Protein AF-A0A8T4ZJY8-F1 (afdb_monomer)

pLDDT: mean 85.68, std 11.32, range [36.91, 95.31]

Mean predicted aligned error: 10.45 Å

Solvent-accessible surface area (backbone atoms only — not comparable to full-atom values): 5401 Å² total; per-residue (Å²): 133,82,76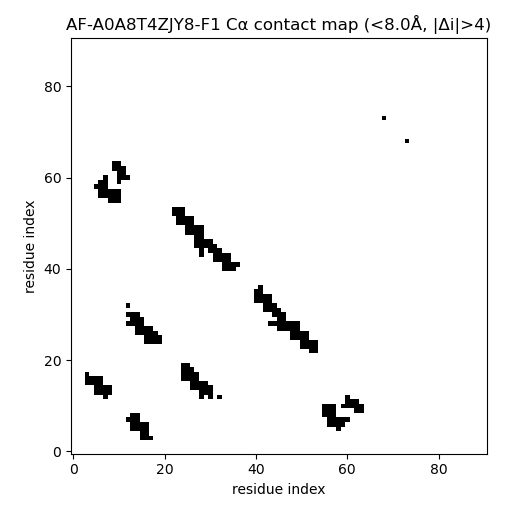,76,51,64,30,11,45,68,14,74,42,54,28,36,52,77,44,86,52,96,66,51,26,37,30,30,25,70,48,65,48,81,44,75,57,95,87,40,81,42,81,43,49,56,70,42,73,45,81,40,56,61,92,44,51,28,86,54,80,44,73,72,76,76,81,74,74,55,71,65,58,61,50,49,53,56,52,50,53,55,54,48,54,57,50,59,76,73,106

Foldseek 3Di:
DPDQQWWDFQLAFIWTFDDDDPFWTKIFGQAWDWDADPNDIDTDHGRDIDTGGCVRTHNHRDHDPDDPDDVVVVVVVVVVVVVVVVVVVVD

Radius of gyration: 21.58 Å; Cα contacts (8 Å, |Δi|>4): 130; chains: 1; bounding box: 51×25×56 Å

Secondary structure (DSSP, 8-state):
-----EEEETTTEEEEEEE--SS-EEEEESS-EEEEETTEEEEEPTT-EEEE-GGGEESS--PPPP-PPPHHHHHHHHHHHHHHHHHHTT-

Nearest PDB structures (foldseek):
  3sn5-assembly1_A  TM=6.742E-01  e=2.313E+00  Homo sapiens
  3sn5-assembly2_B  TM=6.470E-01  e=2.591E+00  Homo sapiens
  6xyj-assembly1_AAA  TM=4.385E-01  e=6.644E-01  Pseudomonas paraeruginosa PA7

Sequence (91 aa):
MSDEELRYYKGKHKVKILTRSRGNWIVEALEPFEDKVYGKKVKVKRGERRIIAPNLLFKRQGLPPMVKEHVYELKMEKKLKRLIEQKEAKT

Structure (mmCIF, N/CA/C/O backbone):
data_AF-A0A8T4ZJY8-F1
#
_entry.id   AF-A0A8T4ZJY8-F1
#
loop_
_atom_site.group_PDB
_atom_site.id
_atom_site.type_symbol
_atom_site.label_atom_id
_atom_site.label_alt_id
_atom_site.label_comp_id
_atom_site.label_asym_id
_atom_site.label_entity_id
_atom_site.label_seq_id
_atom_site.pdbx_PDB_ins_code
_atom_site.Cartn_x
_atom_site.Cartn_y
_atom_site.Cartn_z
_atom_site.occupancy
_atom_site.B_iso_or_equiv
_atom_site.auth_seq_id
_atom_site.auth_comp_id
_atom_site.auth_asym_id
_atom_site.auth_atom_id
_atom_site.pdbx_PDB_model_num
ATOM 1 N N . MET A 1 1 ? 18.575 12.730 -17.919 1.00 36.91 1 MET A N 1
ATOM 2 C CA . MET A 1 1 ? 18.911 11.751 -16.868 1.00 36.91 1 MET A CA 1
ATOM 3 C C . MET A 1 1 ? 17.729 11.695 -15.925 1.00 36.91 1 MET A C 1
ATOM 5 O O . MET A 1 1 ? 17.388 12.714 -15.347 1.00 36.91 1 MET A O 1
ATOM 9 N N . SER A 1 2 ? 17.000 10.585 -15.900 1.00 49.16 2 SER A N 1
ATOM 10 C CA . SER A 1 2 ? 15.856 10.420 -15.005 1.00 49.16 2 SER A CA 1
ATOM 11 C C . SER A 1 2 ? 16.385 10.133 -13.607 1.00 49.16 2 SER A C 1
ATOM 13 O O . SER A 1 2 ? 16.906 9.042 -13.385 1.00 49.16 2 SER A O 1
ATOM 15 N N . ASP A 1 3 ? 16.276 11.106 -12.701 1.00 56.00 3 ASP A N 1
ATOM 16 C CA . ASP A 1 3 ? 16.551 10.908 -11.280 1.00 56.00 3 ASP A CA 1
ATOM 17 C C . ASP A 1 3 ? 15.833 9.646 -10.801 1.00 56.00 3 ASP A C 1
ATOM 19 O O . ASP A 1 3 ? 14.602 9.534 -10.868 1.00 56.00 3 ASP A O 1
ATOM 23 N N . GLU A 1 4 ? 16.620 8.666 -10.372 1.00 67.19 4 GLU A N 1
ATOM 24 C CA . GLU A 1 4 ? 16.143 7.379 -9.890 1.00 67.19 4 GLU A CA 1
ATOM 25 C C . GLU A 1 4 ? 15.465 7.577 -8.532 1.00 67.19 4 GLU A C 1
ATOM 27 O O . GLU A 1 4 ? 16.048 7.355 -7.473 1.00 67.19 4 GLU A O 1
ATOM 32 N N . GLU A 1 5 ? 14.223 8.062 -8.546 1.00 85.75 5 GLU A N 1
ATOM 33 C CA . GLU A 1 5 ? 13.516 8.382 -7.312 1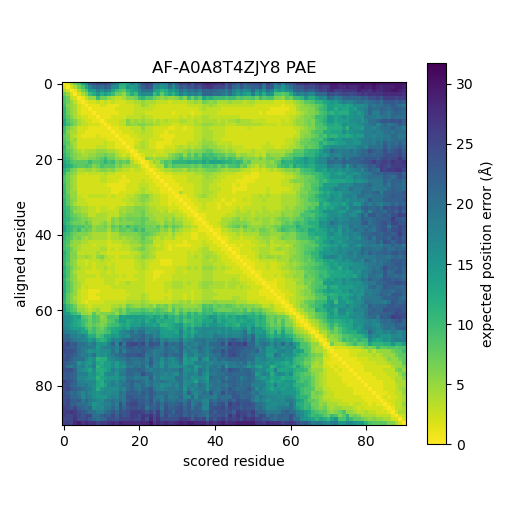.00 85.75 5 GLU A CA 1
ATOM 34 C C . GLU A 1 5 ? 13.053 7.089 -6.623 1.00 85.75 5 GLU A C 1
ATOM 36 O O . GLU A 1 5 ? 12.119 6.408 -7.064 1.00 85.75 5 GLU A O 1
ATOM 41 N N . LEU A 1 6 ? 13.730 6.757 -5.522 1.00 91.69 6 LEU A N 1
ATOM 42 C CA . LEU A 1 6 ? 13.384 5.648 -4.640 1.00 91.69 6 LEU A CA 1
ATOM 43 C C . LEU A 1 6 ? 12.152 6.006 -3.798 1.00 91.69 6 LEU A C 1
ATOM 45 O O . LEU A 1 6 ? 12.073 7.074 -3.188 1.00 91.69 6 LEU A O 1
ATOM 49 N N . ARG A 1 7 ? 11.181 5.091 -3.749 1.00 92.88 7 ARG A N 1
ATOM 50 C CA . ARG A 1 7 ? 9.952 5.210 -2.953 1.00 92.88 7 ARG A CA 1
ATOM 51 C C . ARG A 1 7 ? 9.658 3.913 -2.204 1.00 92.88 7 ARG A C 1
ATOM 53 O O . ARG A 1 7 ? 10.251 2.868 -2.459 1.00 92.88 7 ARG A O 1
ATOM 60 N N . TYR A 1 8 ? 8.696 3.991 -1.292 1.00 92.75 8 TYR A N 1
ATOM 61 C CA . TYR A 1 8 ? 8.212 2.871 -0.499 1.00 92.75 8 TYR A CA 1
ATOM 62 C C . TYR A 1 8 ? 6.775 2.529 -0.889 1.00 92.75 8 TYR A C 1
ATOM 64 O O . TYR A 1 8 ? 5.847 3.292 -0.616 1.00 92.75 8 TYR A O 1
ATOM 72 N N . TYR A 1 9 ? 6.580 1.371 -1.510 1.00 92.06 9 TYR A N 1
ATOM 73 C CA . TYR A 1 9 ? 5.265 0.816 -1.798 1.00 92.06 9 TYR A CA 1
ATOM 74 C C . TYR A 1 9 ? 4.576 0.359 -0.509 1.00 92.06 9 TYR A C 1
ATOM 76 O O . TYR A 1 9 ? 5.166 -0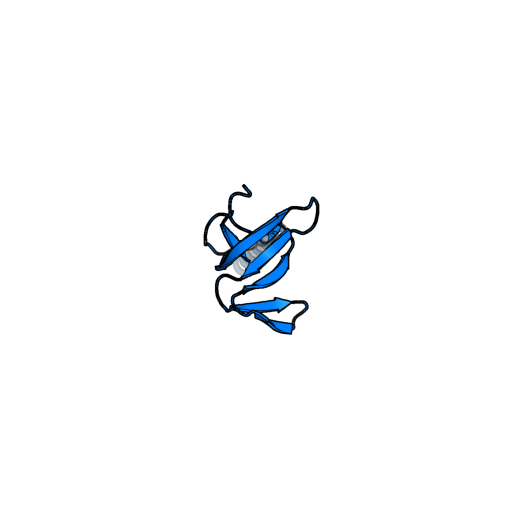.358 0.308 1.00 92.06 9 TYR A O 1
ATOM 84 N N . LYS A 1 10 ? 3.337 0.829 -0.304 1.00 89.81 10 LYS A N 1
ATOM 85 C CA . LYS A 1 10 ? 2.546 0.652 0.930 1.00 89.81 10 LYS A CA 1
ATOM 86 C C . LYS A 1 10 ? 3.310 1.059 2.199 1.00 89.81 10 LYS A C 1
ATOM 88 O O . LYS A 1 10 ? 3.050 0.540 3.280 1.00 89.81 10 LYS A O 1
ATOM 93 N N . GLY A 1 11 ? 4.296 1.948 2.051 1.00 88.50 11 GLY A N 1
ATOM 94 C CA . GLY A 1 11 ? 5.148 2.411 3.143 1.00 88.50 11 GLY A CA 1
ATOM 95 C C . GLY A 1 11 ? 6.162 1.383 3.659 1.00 88.50 11 GLY A C 1
ATOM 96 O O . GLY A 1 11 ? 6.933 1.697 4.564 1.00 88.50 11 GLY A O 1
ATOM 97 N N . LYS A 1 12 ? 6.204 0.172 3.085 1.00 90.81 12 LYS A N 1
ATOM 98 C CA . LYS A 1 12 ? 7.033 -0.939 3.573 1.00 90.81 12 LYS A CA 1
ATOM 99 C C . LYS A 1 12 ? 8.121 -1.359 2.591 1.00 90.81 12 LYS A C 1
ATOM 101 O O . LYS A 1 12 ? 9.252 -1.551 3.024 1.00 90.81 12 LYS A O 1
ATOM 106 N N . HIS A 1 13 ? 7.783 -1.488 1.308 1.00 92.69 13 HIS A N 1
ATOM 107 C CA . HIS A 1 13 ? 8.625 -2.171 0.321 1.00 92.69 13 HIS A CA 1
ATOM 108 C C . HIS A 1 13 ? 9.361 -1.193 -0.589 1.00 92.69 13 HIS A C 1
ATOM 110 O O . HIS A 1 13 ? 8.735 -0.309 -1.172 1.00 92.69 13 HIS A O 1
ATOM 116 N N . LYS A 1 14 ? 10.674 -1.351 -0.746 1.00 93.69 14 LYS A N 1
ATOM 117 C CA . LYS A 1 14 ? 11.491 -0.473 -1.591 1.00 93.69 14 LYS A CA 1
ATOM 118 C C . LYS A 1 14 ? 11.206 -0.706 -3.071 1.00 93.69 14 LYS A C 1
ATOM 120 O O . LYS A 1 14 ? 11.334 -1.820 -3.583 1.00 93.69 14 LYS A O 1
ATOM 125 N N . VAL A 1 15 ? 10.872 0.373 -3.771 1.00 94.06 15 VAL A N 1
ATOM 126 C CA . VAL A 1 15 ? 10.637 0.371 -5.214 1.00 94.06 15 VAL A CA 1
ATOM 127 C C . VAL A 1 15 ? 11.313 1.565 -5.880 1.00 94.06 15 VAL A C 1
ATOM 129 O O . VAL A 1 15 ? 11.447 2.638 -5.289 1.00 94.06 15 VAL A O 1
ATOM 132 N N . LYS A 1 16 ? 11.724 1.384 -7.131 1.00 94.38 16 LYS A N 1
ATOM 133 C CA . LYS A 1 16 ? 12.307 2.425 -7.980 1.00 94.38 16 LYS A CA 1
ATOM 134 C C . LYS A 1 16 ? 11.276 2.881 -9.004 1.00 94.38 16 LYS A C 1
ATOM 136 O O . LYS A 1 16 ? 10.663 2.042 -9.658 1.00 94.38 16 LYS A O 1
ATOM 141 N N . ILE A 1 17 ? 11.069 4.188 -9.157 1.00 92.88 17 ILE A N 1
ATOM 142 C CA . ILE A 1 17 ? 10.165 4.710 -10.191 1.00 92.88 17 ILE A CA 1
ATOM 143 C C . ILE A 1 17 ? 10.881 4.688 -11.542 1.00 92.88 17 ILE A C 1
ATOM 145 O O . ILE A 1 17 ? 11.925 5.313 -11.696 1.00 92.88 17 ILE A O 1
ATOM 149 N N . LEU A 1 18 ? 10.289 4.011 -12.526 1.00 91.50 18 LEU A N 1
ATOM 150 C CA . LEU A 1 18 ? 10.768 4.005 -13.910 1.00 91.50 18 LEU A CA 1
ATOM 151 C C . LEU A 1 18 ? 10.030 5.037 -14.766 1.00 91.50 18 LEU A C 1
ATOM 153 O O . LEU A 1 18 ? 10.640 5.740 -15.565 1.00 91.50 18 LEU A O 1
ATOM 157 N N . THR A 1 19 ? 8.708 5.146 -14.610 1.00 89.31 19 THR A N 1
ATOM 158 C CA . THR A 1 19 ? 7.887 6.036 -15.442 1.00 89.31 19 THR A CA 1
ATOM 159 C C . THR A 1 19 ? 6.778 6.674 -14.625 1.00 89.31 19 THR A C 1
ATOM 161 O O . THR A 1 19 ? 6.074 5.993 -13.875 1.00 89.31 19 THR A O 1
ATOM 164 N N . ARG A 1 20 ? 6.592 7.985 -14.806 1.00 88.00 20 ARG A N 1
ATOM 165 C CA . ARG A 1 20 ? 5.499 8.754 -14.206 1.00 88.00 20 ARG A CA 1
ATOM 166 C C . ARG A 1 20 ? 4.467 9.073 -15.273 1.00 88.00 20 ARG A C 1
ATOM 168 O O . ARG A 1 20 ? 4.797 9.666 -16.292 1.00 88.00 20 ARG A O 1
ATOM 175 N N . SER A 1 21 ? 3.219 8.715 -15.011 1.00 82.88 21 SER A N 1
ATOM 176 C CA . SER A 1 21 ? 2.069 9.213 -15.764 1.00 82.88 21 SER A CA 1
ATOM 177 C C . SER A 1 21 ? 1.125 9.959 -14.818 1.00 82.88 21 SER A C 1
ATOM 179 O O . SER A 1 21 ? 1.284 9.889 -13.595 1.00 82.88 21 SER A O 1
ATOM 181 N N . ARG A 1 22 ? 0.132 10.670 -15.367 1.00 80.19 22 ARG A N 1
ATOM 182 C CA . AR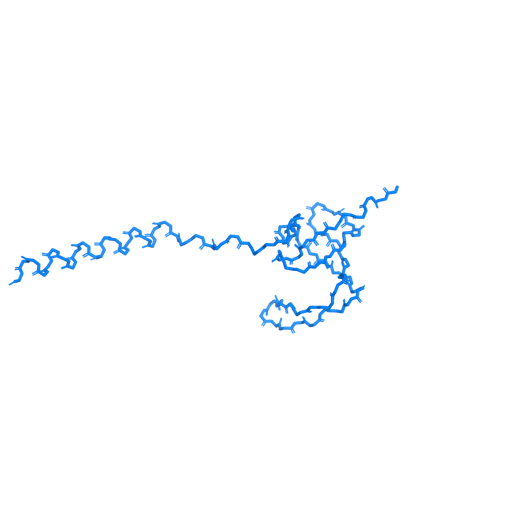G A 1 22 ? -0.907 11.341 -14.563 1.00 80.19 22 ARG A CA 1
ATOM 183 C C . ARG A 1 22 ? -1.770 10.361 -13.757 1.00 80.19 22 ARG A C 1
ATOM 185 O O . ARG A 1 22 ? -2.333 10.764 -12.749 1.00 80.19 22 ARG A O 1
ATOM 192 N N . GLY A 1 23 ? -1.870 9.107 -14.201 1.00 87.19 23 GLY A N 1
ATOM 193 C CA . GLY A 1 23 ? -2.647 8.064 -13.535 1.00 87.19 23 GLY A CA 1
ATOM 194 C C . GLY A 1 23 ? -1.749 7.132 -12.734 1.00 87.19 23 GLY A C 1
ATOM 195 O O . GLY A 1 23 ? -1.505 7.355 -11.555 1.00 87.19 23 GLY A O 1
ATOM 196 N N . ASN A 1 24 ? -1.244 6.090 -13.392 1.00 89.81 24 ASN A N 1
ATOM 197 C CA . ASN A 1 24 ? -0.438 5.054 -12.754 1.00 89.81 24 ASN A CA 1
ATOM 198 C C . ASN A 1 24 ? 1.053 5.208 -13.054 1.00 89.81 24 ASN A C 1
ATOM 200 O O . ASN A 1 24 ? 1.446 5.683 -14.121 1.00 89.81 24 ASN A O 1
ATOM 204 N N . TRP A 1 25 ? 1.899 4.791 -12.122 1.00 92.56 25 TRP A N 1
ATOM 205 C CA . TRP A 1 25 ? 3.351 4.815 -12.272 1.00 92.56 25 TRP A CA 1
ATOM 206 C C . TRP A 1 25 ? 3.881 3.405 -12.481 1.00 92.56 25 TRP A C 1
ATOM 208 O O . TRP A 1 25 ? 3.370 2.450 -11.897 1.00 92.56 25 TRP A O 1
ATOM 218 N N . ILE A 1 26 ? 4.915 3.284 -13.311 1.00 92.12 26 ILE A N 1
ATOM 219 C CA . ILE A 1 26 ? 5.645 2.029 -13.477 1.00 92.12 26 ILE A CA 1
ATOM 220 C C . ILE A 1 26 ? 6.793 2.045 -12.482 1.00 92.12 26 ILE A C 1
ATOM 222 O O . ILE A 1 26 ? 7.635 2.948 -12.515 1.00 92.12 26 ILE A O 1
ATOM 226 N N . VAL A 1 27 ? 6.818 1.051 -11.603 1.00 93.69 27 VAL A N 1
ATOM 227 C CA . VAL A 1 27 ? 7.868 0.880 -10.602 1.00 93.69 27 VAL A CA 1
ATOM 228 C C . VAL A 1 27 ? 8.534 -0.479 -10.732 1.00 93.69 27 VAL A C 1
ATOM 230 O O . VAL A 1 27 ? 7.918 -1.437 -11.192 1.00 93.69 27 VAL A O 1
ATOM 233 N N . GLU A 1 28 ? 9.780 -0.562 -10.293 1.00 94.94 28 GLU A N 1
ATOM 234 C CA . GLU A 1 28 ? 10.564 -1.788 -10.202 1.00 94.94 28 GLU A CA 1
ATOM 235 C C . GLU A 1 28 ? 10.801 -2.148 -8.734 1.00 94.94 28 GLU A C 1
ATOM 237 O O . GLU A 1 28 ? 11.199 -1.297 -7.934 1.00 94.94 28 GLU A O 1
ATOM 242 N N . ALA A 1 29 ? 10.546 -3.403 -8.367 1.00 95.06 29 ALA A N 1
ATOM 243 C CA . ALA A 1 29 ? 10.780 -3.896 -7.015 1.00 95.06 29 ALA A CA 1
ATOM 244 C C . ALA A 1 29 ? 12.282 -4.052 -6.730 1.00 95.06 29 ALA A C 1
ATOM 246 O O . ALA A 1 29 ? 12.980 -4.788 -7.424 1.00 95.06 29 ALA A O 1
ATOM 247 N N . LEU A 1 30 ? 12.788 -3.407 -5.677 1.00 94.81 30 LEU A N 1
ATOM 248 C CA . LEU A 1 30 ? 14.203 -3.517 -5.292 1.00 94.81 30 LEU A CA 1
ATOM 249 C C . LEU A 1 30 ? 14.478 -4.697 -4.351 1.00 94.81 30 LEU A C 1
ATOM 251 O O . LEU A 1 30 ? 15.627 -5.102 -4.186 1.00 94.81 30 LEU A O 1
ATOM 255 N N . GLU A 1 31 ? 13.429 -5.276 -3.776 1.00 92.62 31 GLU A N 1
ATOM 256 C CA . GLU A 1 31 ? 13.469 -6.432 -2.886 1.00 92.62 31 GLU A CA 1
ATOM 257 C C . GLU A 1 31 ? 12.277 -7.359 -3.170 1.00 92.62 31 GLU A C 1
ATOM 259 O O . GLU A 1 31 ? 11.254 -6.891 -3.681 1.00 92.62 31 GLU A O 1
ATOM 264 N N . PRO A 1 32 ? 12.380 -8.666 -2.881 1.00 94.88 32 PRO A N 1
ATOM 265 C CA . PRO A 1 32 ? 11.234 -9.557 -2.968 1.00 94.88 32 PRO A CA 1
ATOM 266 C C . PRO A 1 32 ? 10.244 -9.283 -1.827 1.00 94.88 32 PRO A C 1
ATOM 268 O O . PRO A 1 32 ? 10.645 -9.083 -0.681 1.00 94.88 32 PRO A O 1
ATOM 271 N N . PHE A 1 33 ? 8.944 -9.309 -2.120 1.00 93.31 33 PHE A N 1
ATOM 272 C CA . PHE A 1 33 ? 7.904 -9.143 -1.102 1.00 93.31 33 PHE A CA 1
ATOM 273 C C . PHE A 1 33 ? 6.591 -9.838 -1.465 1.00 93.31 33 PHE A C 1
ATOM 275 O O . PHE A 1 33 ? 6.350 -10.200 -2.615 1.00 93.31 33 PHE A O 1
ATOM 282 N N . GLU A 1 34 ? 5.723 -10.018 -0.470 1.00 93.38 34 GLU A N 1
ATOM 283 C CA . GLU A 1 34 ? 4.350 -10.473 -0.682 1.00 93.38 34 GLU A CA 1
ATOM 284 C C . GLU A 1 34 ? 3.399 -9.281 -0.742 1.00 93.38 34 GLU A C 1
ATOM 286 O O . GLU A 1 34 ? 3.407 -8.414 0.132 1.00 93.38 34 GLU A O 1
ATOM 291 N N . ASP A 1 35 ? 2.551 -9.264 -1.763 1.00 90.19 35 ASP A N 1
ATOM 292 C CA . ASP A 1 35 ? 1.489 -8.285 -1.924 1.00 90.19 35 ASP A CA 1
ATOM 293 C C . ASP A 1 35 ? 0.113 -8.954 -1.863 1.00 90.19 35 ASP A C 1
ATOM 295 O O . ASP A 1 35 ? -0.033 -10.147 -2.131 1.00 90.19 35 ASP A O 1
ATOM 299 N N . LYS A 1 36 ? -0.917 -8.175 -1.539 1.00 89.25 36 LYS A N 1
ATOM 300 C CA . LYS A 1 36 ? -2.317 -8.596 -1.609 1.00 89.25 36 LYS A CA 1
ATOM 301 C C . LYS A 1 36 ? -3.035 -7.736 -2.639 1.00 89.25 36 LYS A C 1
ATOM 303 O O . LYS A 1 36 ? -3.240 -6.543 -2.412 1.00 89.25 36 LYS A O 1
ATOM 308 N N . VAL A 1 37 ? -3.421 -8.355 -3.751 1.00 82.94 37 VAL A N 1
ATOM 309 C CA . VAL A 1 37 ? -4.122 -7.713 -4.872 1.00 82.94 37 VAL A CA 1
ATOM 310 C C . VAL A 1 37 ? -5.446 -8.446 -5.070 1.00 82.94 37 VAL A C 1
ATOM 312 O O . VAL A 1 37 ? -5.454 -9.668 -5.201 1.00 82.94 37 VAL A O 1
ATOM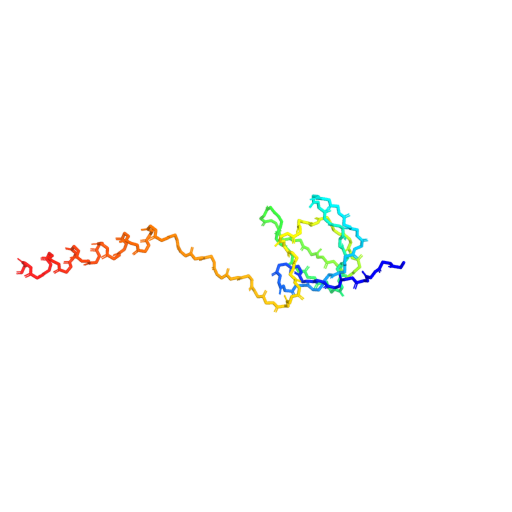 315 N N . TYR A 1 38 ? -6.572 -7.729 -5.013 1.00 82.94 38 TYR A N 1
ATOM 316 C CA . TYR A 1 38 ? -7.924 -8.318 -5.075 1.00 82.94 38 TYR A CA 1
ATOM 317 C C . TYR A 1 38 ? -8.124 -9.513 -4.124 1.00 82.94 38 TYR A C 1
ATOM 319 O O . TYR A 1 38 ? -8.667 -10.550 -4.492 1.00 82.94 38 TYR A O 1
ATOM 327 N N . GLY A 1 39 ? -7.607 -9.409 -2.898 1.00 87.31 39 GLY A N 1
ATOM 328 C CA . GLY A 1 39 ? -7.714 -10.480 -1.905 1.00 87.31 39 GLY A CA 1
ATOM 329 C C . GLY A 1 39 ? -6.702 -11.622 -2.056 1.00 87.31 39 GLY A C 1
ATOM 330 O O . GLY A 1 39 ? -6.498 -12.358 -1.093 1.00 87.31 39 GLY A O 1
ATOM 331 N N . LYS A 1 40 ? -6.012 -11.738 -3.197 1.00 91.12 40 LYS A N 1
ATOM 332 C CA . LYS A 1 40 ? -5.053 -12.814 -3.479 1.00 91.12 40 LYS A CA 1
ATOM 333 C C . LYS A 1 40 ? -3.633 -12.410 -3.102 1.00 91.12 40 LYS A C 1
ATOM 335 O O . LYS A 1 40 ? -3.208 -11.287 -3.377 1.00 91.12 40 LYS A O 1
ATOM 340 N N . LYS A 1 41 ? -2.898 -13.338 -2.485 1.00 92.88 41 LYS A N 1
ATOM 341 C CA . LYS A 1 41 ? -1.467 -13.175 -2.210 1.00 92.88 41 LYS A CA 1
ATOM 342 C C . LYS A 1 41 ? -0.681 -13.340 -3.506 1.00 92.88 41 LYS A C 1
ATOM 344 O O . LYS A 1 41 ? -0.856 -14.333 -4.207 1.00 92.88 41 LYS A O 1
ATOM 349 N N . VAL A 1 42 ? 0.187 -12.385 -3.806 1.00 92.81 42 VAL A N 1
ATOM 350 C CA . VAL A 1 42 ? 1.060 -12.406 -4.978 1.00 92.81 42 VAL A CA 1
ATOM 351 C C . VAL A 1 42 ? 2.491 -12.190 -4.510 1.00 92.81 42 VAL A C 1
ATOM 353 O O . VAL A 1 42 ? 2.771 -11.222 -3.808 1.00 92.81 42 VAL A O 1
ATOM 356 N N . LYS A 1 43 ? 3.400 -13.087 -4.895 1.00 94.44 43 LYS A N 1
ATOM 357 C CA . LYS A 1 43 ? 4.833 -12.928 -4.627 1.00 94.44 43 LYS A CA 1
ATOM 358 C C . LYS A 1 43 ? 5.449 -12.054 -5.710 1.00 94.44 43 LYS A C 1
ATOM 360 O O . LYS A 1 43 ? 5.312 -12.368 -6.887 1.00 94.44 43 LYS A O 1
ATOM 365 N N . VAL A 1 44 ? 6.108 -10.983 -5.294 1.00 93.31 44 VAL A N 1
ATOM 366 C CA . VAL A 1 44 ? 6.834 -10.054 -6.161 1.00 93.31 44 VAL A CA 1
ATOM 367 C C . VAL A 1 44 ? 8.315 -10.367 -6.058 1.00 93.31 44 VAL A C 1
ATOM 369 O O . VAL A 1 44 ? 8.854 -10.455 -4.952 1.00 93.31 44 VAL A O 1
ATOM 372 N N . LYS A 1 45 ? 8.977 -10.557 -7.199 1.00 95.31 45 LYS A N 1
ATOM 373 C CA . LYS A 1 45 ? 10.427 -10.777 -7.250 1.00 95.31 45 LYS A CA 1
ATOM 374 C C . LYS A 1 45 ? 11.172 -9.447 -7.356 1.00 95.31 45 LYS A C 1
ATOM 376 O O . LYS A 1 45 ? 10.648 -8.458 -7.860 1.00 95.31 45 LYS A O 1
ATOM 381 N N . ARG A 1 46 ? 12.436 -9.434 -6.930 1.00 94.62 46 ARG A N 1
ATOM 382 C CA . ARG A 1 46 ? 13.343 -8.312 -7.206 1.00 94.62 46 ARG A CA 1
ATOM 383 C C . ARG A 1 46 ? 13.495 -8.128 -8.723 1.00 94.62 46 ARG A C 1
ATOM 385 O O . ARG A 1 46 ? 13.639 -9.112 -9.441 1.00 94.62 46 ARG A O 1
ATOM 392 N N . GLY A 1 47 ? 13.456 -6.884 -9.189 1.00 93.50 47 GLY A N 1
ATOM 393 C CA . GLY A 1 47 ? 13.486 -6.513 -10.607 1.00 93.50 47 GLY A CA 1
ATOM 394 C C . GLY A 1 47 ? 12.130 -6.612 -11.318 1.00 93.50 47 GLY A C 1
ATOM 395 O O . GLY A 1 47 ? 12.013 -6.219 -12.477 1.00 93.50 47 GLY A O 1
ATOM 396 N N . GLU A 1 48 ? 11.083 -7.115 -10.654 1.00 94.62 48 GLU A N 1
ATOM 397 C CA . GLU A 1 48 ? 9.746 -7.193 -11.248 1.00 94.62 48 GLU A CA 1
ATOM 398 C C . GLU A 1 48 ? 9.141 -5.791 -11.398 1.00 94.62 48 GLU A C 1
ATOM 400 O O . GLU A 1 48 ? 9.153 -4.984 -10.461 1.00 94.62 48 GLU A O 1
ATOM 405 N N . ARG A 1 49 ? 8.597 -5.501 -12.587 1.00 94.44 49 ARG A N 1
ATOM 406 C CA . ARG A 1 49 ? 7.960 -4.218 -12.902 1.00 94.44 49 ARG A CA 1
ATOM 407 C C . ARG A 1 49 ? 6.460 -4.278 -12.663 1.00 94.44 49 ARG A C 1
ATOM 409 O O . ARG A 1 49 ? 5.806 -5.245 -13.048 1.00 94.44 49 ARG A O 1
ATOM 416 N N . ARG A 1 50 ? 5.901 -3.224 -12.070 1.00 90.75 50 ARG A N 1
ATOM 417 C CA . ARG A 1 50 ? 4.471 -3.123 -11.760 1.00 90.75 50 ARG A CA 1
ATOM 418 C C . ARG A 1 50 ? 3.912 -1.740 -12.017 1.00 90.75 50 ARG A C 1
ATOM 420 O O . ARG A 1 50 ? 4.596 -0.736 -11.850 1.00 90.75 50 ARG A O 1
ATOM 427 N N . ILE A 1 51 ? 2.634 -1.720 -12.375 1.00 91.75 51 ILE A N 1
ATOM 428 C CA . ILE A 1 51 ? 1.833 -0.512 -12.534 1.00 91.75 51 ILE A CA 1
ATOM 429 C C . ILE A 1 51 ? 1.124 -0.258 -11.203 1.00 91.75 51 ILE A C 1
ATOM 431 O O . ILE A 1 51 ? 0.352 -1.098 -10.745 1.00 91.75 51 ILE A O 1
ATOM 435 N N . ILE A 1 52 ? 1.415 0.872 -10.561 1.00 90.94 52 ILE A N 1
ATOM 436 C CA . ILE A 1 52 ? 0.940 1.192 -9.212 1.00 90.94 52 ILE A CA 1
ATOM 437 C C . ILE A 1 52 ? 0.387 2.615 -9.176 1.00 90.94 52 ILE A C 1
ATOM 439 O O . ILE A 1 52 ? 0.921 3.523 -9.813 1.00 90.94 52 ILE A O 1
ATOM 443 N N . ALA A 1 53 ? -0.676 2.819 -8.403 1.00 91.00 53 ALA A N 1
ATOM 444 C CA . ALA A 1 53 ? -1.223 4.143 -8.157 1.00 91.00 53 ALA A CA 1
ATOM 445 C C . ALA A 1 53 ? -0.276 4.984 -7.257 1.00 91.00 53 ALA A C 1
ATOM 447 O O . ALA A 1 53 ? 0.244 4.471 -6.260 1.00 91.00 53 ALA A O 1
ATOM 448 N N . PRO A 1 54 ? -0.052 6.279 -7.550 1.00 89.19 54 PRO A N 1
ATOM 449 C CA . PRO A 1 54 ? 0.914 7.118 -6.829 1.00 89.19 54 PRO A CA 1
ATOM 450 C C . PRO A 1 54 ? 0.628 7.275 -5.331 1.00 89.19 54 PRO A C 1
ATOM 452 O O . PRO A 1 54 ? 1.551 7.442 -4.539 1.00 89.19 54 PRO A O 1
ATOM 455 N N . ASN A 1 55 ? -0.641 7.186 -4.926 1.00 89.38 55 ASN A N 1
ATOM 456 C CA . ASN A 1 55 ? -1.079 7.257 -3.528 1.00 89.38 55 ASN A CA 1
ATOM 457 C C . ASN A 1 55 ? -0.552 6.105 -2.654 1.00 89.38 55 ASN A C 1
ATOM 459 O O . ASN A 1 55 ? -0.526 6.228 -1.433 1.00 89.38 55 ASN A O 1
ATOM 463 N N . LEU A 1 56 ? -0.122 4.996 -3.261 1.00 90.00 56 LEU A N 1
ATOM 464 C CA . LEU A 1 56 ? 0.485 3.865 -2.559 1.00 90.00 56 LEU A CA 1
ATOM 465 C C . LEU A 1 56 ? 2.009 4.007 -2.411 1.00 90.00 56 LEU A C 1
ATOM 467 O O . LEU A 1 56 ? 2.637 3.125 -1.823 1.00 90.00 56 LEU A O 1
ATOM 471 N N . LEU A 1 57 ? 2.613 5.074 -2.949 1.00 90.50 57 LEU A N 1
ATOM 472 C CA . LEU A 1 57 ? 4.059 5.297 -2.975 1.00 90.50 57 LEU A CA 1
ATOM 473 C C . LEU A 1 57 ? 4.472 6.431 -2.032 1.00 90.50 57 LEU A C 1
ATOM 475 O O . LEU A 1 57 ? 4.216 7.612 -2.268 1.00 90.50 57 LEU A O 1
ATOM 479 N N . PHE A 1 58 ? 5.219 6.080 -0.991 1.00 89.62 58 PHE A N 1
ATOM 480 C CA . PHE A 1 58 ? 5.628 6.998 0.069 1.00 89.62 58 PHE A CA 1
ATOM 481 C C . PHE A 1 58 ? 7.106 7.383 -0.064 1.00 89.62 58 PHE A C 1
ATOM 483 O O . PHE A 1 58 ? 7.923 6.592 -0.531 1.00 89.62 58 PHE A O 1
ATOM 490 N N . LYS A 1 59 ? 7.470 8.612 0.330 1.00 88.38 59 LYS A N 1
ATOM 491 C CA . LYS A 1 59 ? 8.877 9.073 0.332 1.00 88.38 59 LYS A CA 1
ATOM 492 C C . LYS A 1 59 ? 9.701 8.449 1.457 1.00 88.38 59 LYS A C 1
ATOM 494 O O .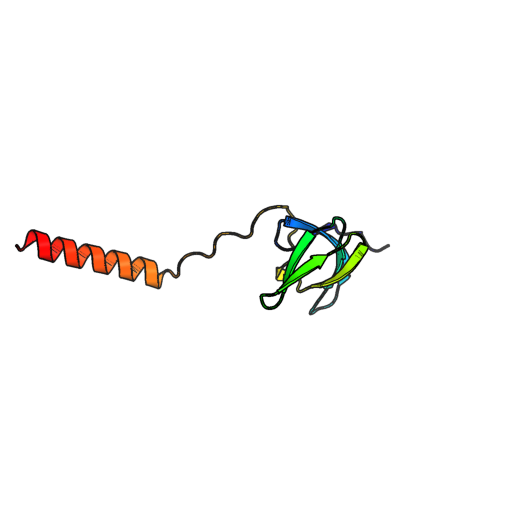 LYS A 1 59 ? 10.897 8.241 1.301 1.00 88.38 59 LYS A O 1
ATOM 499 N N . ARG A 1 60 ? 9.068 8.183 2.599 1.00 86.75 60 ARG A N 1
ATOM 500 C CA . ARG A 1 60 ? 9.701 7.604 3.785 1.00 86.75 60 ARG A CA 1
ATOM 501 C C . ARG A 1 60 ? 9.115 6.227 4.055 1.00 86.75 60 ARG A C 1
ATOM 503 O O . ARG A 1 60 ? 7.951 5.984 3.741 1.00 86.75 60 ARG A O 1
ATOM 510 N N . GLN A 1 61 ? 9.933 5.362 4.640 1.00 86.06 61 GLN A N 1
ATOM 511 C CA . GLN A 1 61 ? 9.473 4.091 5.172 1.00 86.06 61 GLN A CA 1
ATOM 512 C C . GLN A 1 61 ? 8.642 4.359 6.427 1.00 86.06 61 GLN A C 1
ATOM 514 O O . GLN A 1 61 ? 9.045 5.142 7.287 1.00 86.06 61 GLN A O 1
ATOM 519 N N . GLY A 1 62 ? 7.476 3.739 6.513 1.00 80.12 62 GLY A N 1
ATOM 520 C CA . GLY A 1 62 ? 6.532 3.940 7.601 1.00 80.12 62 GLY A CA 1
ATOM 521 C C . GLY A 1 62 ? 5.157 3.443 7.194 1.00 80.12 62 GLY A C 1
ATOM 522 O O . GLY A 1 62 ? 4.732 3.651 6.058 1.00 80.12 62 GLY A O 1
ATOM 523 N N . LEU A 1 63 ? 4.470 2.762 8.109 1.00 70.88 63 LEU A N 1
ATOM 524 C CA . LEU A 1 63 ? 3.103 2.324 7.856 1.00 70.88 63 LEU A CA 1
ATOM 525 C C . LEU A 1 63 ? 2.209 3.550 7.618 1.00 70.88 63 LEU A C 1
ATOM 527 O O . LEU A 1 63 ? 2.408 4.581 8.270 1.00 70.88 63 LEU A O 1
ATOM 531 N N . PRO A 1 64 ? 1.236 3.462 6.693 1.00 67.25 64 PRO A N 1
ATOM 532 C CA . PRO A 1 64 ? 0.244 4.514 6.555 1.00 67.25 64 PRO A CA 1
ATOM 533 C C . PRO A 1 64 ? -0.431 4.754 7.914 1.00 67.25 64 PRO A C 1
ATOM 535 O O . PRO A 1 64 ? -0.566 3.810 8.701 1.00 67.25 64 PRO A O 1
ATOM 538 N N . PRO A 1 65 ? -0.837 6.002 8.210 1.00 68.19 65 PRO A N 1
ATOM 539 C CA . PRO A 1 65 ? -1.533 6.297 9.452 1.00 68.19 65 PRO A CA 1
ATOM 540 C C . PRO A 1 65 ? -2.745 5.377 9.578 1.00 68.19 65 PRO A C 1
ATOM 542 O O . PRO A 1 65 ? -3.428 5.099 8.587 1.00 68.19 65 PRO A O 1
ATOM 545 N N . MET A 1 66 ? -2.989 4.897 10.797 1.00 66.56 66 MET A N 1
ATOM 546 C CA . MET A 1 66 ? -4.154 4.077 11.095 1.00 66.56 66 MET A CA 1
ATOM 547 C C . MET A 1 66 ? -5.399 4.817 10.601 1.00 66.56 66 MET A C 1
ATOM 549 O O . MET A 1 66 ? -5.513 6.033 10.801 1.00 66.56 66 MET A O 1
ATOM 553 N N . VAL A 1 67 ? -6.294 4.109 9.908 1.00 66.19 67 VAL A N 1
ATOM 554 C CA . VAL A 1 67 ? -7.565 4.697 9.477 1.00 66.19 67 VAL A CA 1
ATOM 555 C C . VAL A 1 67 ? -8.236 5.210 10.743 1.00 66.19 67 VAL A C 1
ATOM 557 O O . VAL A 1 67 ? -8.490 4.435 11.662 1.00 66.19 67 VAL A O 1
ATOM 560 N N . LYS A 1 68 ? -8.422 6.530 10.833 1.00 69.00 68 LYS A N 1
ATOM 561 C CA . LYS A 1 68 ? -9.132 7.119 11.964 1.00 69.00 68 LYS A CA 1
ATOM 562 C C . LYS A 1 68 ? -10.527 6.509 11.965 1.00 69.00 68 LYS A C 1
ATOM 564 O O . LYS A 1 68 ? -11.195 6.570 10.934 1.00 69.00 68 LYS A O 1
ATOM 569 N N . GLU A 1 69 ? -10.940 5.943 13.094 1.00 66.00 69 GLU A N 1
ATOM 570 C CA . GLU A 1 69 ? -12.334 5.554 13.310 1.00 66.00 69 GLU A CA 1
ATOM 571 C C . GLU A 1 69 ? -13.241 6.709 12.884 1.00 66.00 69 GLU A C 1
ATOM 573 O O . GLU A 1 69 ? -12.918 7.889 13.108 1.00 66.00 69 GLU A O 1
ATOM 578 N N . HIS A 1 70 ? -14.348 6.390 12.211 1.00 77.75 70 HIS A N 1
ATOM 579 C CA . HIS A 1 70 ? -15.240 7.433 11.740 1.00 77.75 70 HIS A CA 1
ATOM 580 C C . HIS A 1 70 ? -15.717 8.222 12.962 1.00 77.75 70 HIS A C 1
ATOM 582 O O . HIS A 1 70 ? -16.245 7.666 13.919 1.00 77.75 70 HIS A O 1
ATOM 588 N N . VAL A 1 71 ? -15.546 9.547 12.941 1.00 75.25 71 VAL A N 1
ATOM 589 C CA . VAL A 1 71 ? -15.894 10.438 14.069 1.00 75.25 71 VAL A CA 1
ATOM 590 C C . VAL A 1 71 ? -17.337 10.221 14.552 1.00 75.25 71 VAL A C 1
ATOM 592 O O . VAL A 1 71 ? -17.652 10.455 15.719 1.00 75.25 71 VAL A O 1
ATOM 595 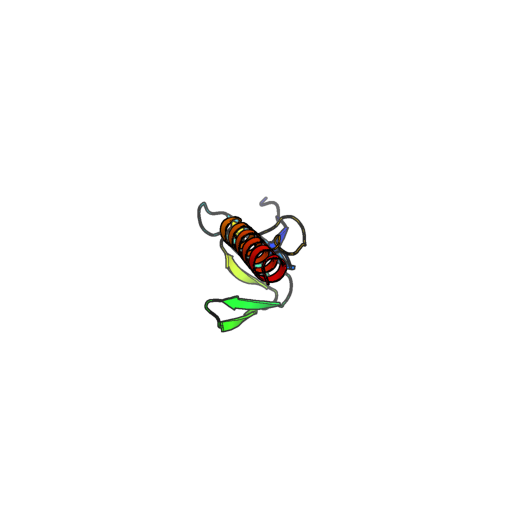N N . TYR A 1 72 ? -18.213 9.766 13.655 1.00 75.12 72 TYR A N 1
ATOM 596 C CA . TYR A 1 72 ? -19.578 9.355 13.957 1.00 75.12 72 TYR A CA 1
ATOM 597 C C . TYR A 1 72 ? -19.648 8.143 14.902 1.00 75.12 72 TYR A C 1
ATOM 599 O O . TYR A 1 72 ? -20.348 8.214 15.908 1.00 75.12 72 TYR A O 1
ATOM 607 N N . GLU A 1 73 ? -18.888 7.080 14.636 1.00 82.12 73 GLU A N 1
ATOM 608 C CA . GLU A 1 73 ? -18.860 5.844 15.433 1.00 82.12 73 GLU A CA 1
ATOM 609 C C . GLU A 1 73 ? -18.398 6.137 16.867 1.00 82.12 73 GLU A C 1
ATOM 611 O O . GLU A 1 73 ? -19.112 5.840 17.825 1.00 82.12 73 GLU A O 1
ATOM 616 N N . LEU A 1 74 ? -17.303 6.891 17.017 1.00 81.31 74 LEU A N 1
ATOM 617 C CA . LEU A 1 74 ? -16.802 7.357 18.318 1.00 81.31 74 LEU A CA 1
ATOM 618 C C . LEU A 1 74 ? -17.829 8.193 19.101 1.00 81.31 74 LEU A C 1
ATOM 620 O O . LEU A 1 74 ? -17.911 8.117 20.331 1.00 81.31 74 LEU A O 1
ATOM 624 N N . LYS A 1 75 ? -18.613 9.035 18.414 1.00 85.31 75 LYS A N 1
ATOM 625 C CA . LYS A 1 75 ? -19.678 9.827 19.054 1.00 85.31 75 LYS A CA 1
ATOM 626 C C . LYS A 1 75 ? -20.837 8.943 19.507 1.00 85.31 75 LYS A C 1
ATOM 628 O O . LYS A 1 75 ? -21.386 9.187 20.584 1.00 85.31 75 LYS A O 1
ATOM 633 N N . MET A 1 76 ? -21.198 7.940 18.713 1.00 88.25 76 MET A N 1
ATOM 634 C CA . MET A 1 76 ? -22.274 7.007 19.038 1.00 88.25 76 MET A CA 1
ATOM 635 C C . MET A 1 76 ? -21.918 6.134 20.240 1.00 88.25 76 MET A C 1
ATOM 637 O O . MET A 1 76 ? -22.734 6.028 21.155 1.00 88.25 76 MET A O 1
ATOM 641 N N . GLU A 1 77 ? -20.689 5.620 20.318 1.00 88.00 77 GLU A N 1
ATOM 642 C CA . GLU A 1 77 ? -20.224 4.871 21.492 1.00 88.00 77 GLU A CA 1
ATOM 643 C C . GLU A 1 77 ? -20.266 5.710 22.773 1.00 88.00 77 GLU A C 1
ATOM 645 O O . GLU A 1 77 ? -20.770 5.266 23.806 1.00 88.00 77 GLU A O 1
ATOM 650 N N . LYS A 1 78 ? -19.791 6.962 22.712 1.00 89.62 78 LYS A N 1
ATOM 651 C CA . LYS A 1 78 ? -19.844 7.881 23.861 1.00 89.62 78 LYS A CA 1
ATOM 652 C C . LYS A 1 78 ? -21.276 8.166 24.302 1.00 89.62 78 LYS A C 1
ATOM 654 O O . LYS A 1 78 ? -21.544 8.243 25.500 1.00 89.62 78 LYS A O 1
ATOM 659 N N . LYS A 1 79 ? -22.197 8.338 23.348 1.00 91.31 79 LYS A N 1
ATOM 660 C CA . LYS A 1 79 ? -23.617 8.558 23.642 1.00 91.31 79 LYS A CA 1
ATOM 661 C C . LYS A 1 79 ? -24.242 7.324 24.297 1.00 91.31 79 LYS A C 1
ATOM 663 O O . LYS A 1 79 ? -24.991 7.479 25.256 1.00 91.31 79 LYS A O 1
ATOM 668 N N . LEU A 1 80 ? -23.907 6.128 23.814 1.00 93.25 80 LEU A N 1
ATOM 669 C CA . LEU A 1 80 ? -24.395 4.869 24.368 1.00 93.25 80 LEU A CA 1
ATOM 670 C C . LEU A 1 80 ? -23.922 4.665 25.814 1.00 93.25 80 LEU A C 1
ATOM 672 O O . LEU A 1 80 ? -24.752 4.398 26.677 1.00 93.25 80 LEU A O 1
ATOM 676 N N . LYS A 1 81 ? -22.632 4.886 26.103 1.00 93.19 81 LYS A N 1
ATOM 677 C CA . LYS A 1 81 ? -22.085 4.782 27.470 1.00 93.19 81 LYS A CA 1
ATOM 678 C C . LYS A 1 81 ? -22.816 5.685 28.465 1.00 93.19 81 LYS A C 1
ATOM 680 O O . LYS A 1 81 ? -23.260 5.211 29.503 1.00 93.19 81 LYS A O 1
ATOM 685 N N . ARG A 1 82 ? -23.048 6.952 28.099 1.00 93.12 82 ARG A N 1
ATOM 686 C CA . ARG A 1 82 ? -23.802 7.900 28.942 1.00 93.12 82 ARG A CA 1
ATOM 687 C C . ARG A 1 82 ? -25.231 7.437 29.231 1.00 93.12 82 ARG A C 1
ATOM 689 O O . ARG A 1 82 ? -25.736 7.676 30.320 1.00 93.12 82 ARG A O 1
ATOM 696 N N . LEU A 1 83 ? -2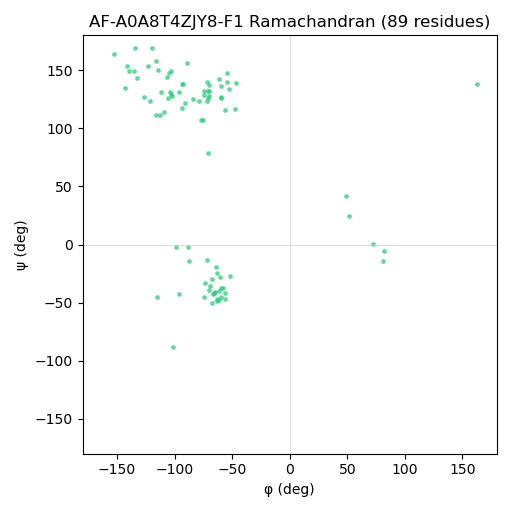5.900 6.812 28.260 1.00 93.81 83 LEU A N 1
ATOM 697 C CA . LEU A 1 83 ? -27.262 6.301 28.450 1.00 93.81 83 LEU A CA 1
ATOM 698 C C . LEU A 1 83 ? -27.299 5.106 29.409 1.00 93.81 83 LEU A C 1
ATOM 700 O O . LEU A 1 83 ? -28.257 4.984 30.168 1.00 93.81 83 LEU A O 1
ATOM 704 N N . ILE A 1 84 ? -26.277 4.248 29.376 1.00 93.31 84 ILE A N 1
ATOM 705 C CA . ILE A 1 84 ? -26.150 3.105 30.289 1.00 93.31 84 ILE A CA 1
ATOM 706 C C . ILE A 1 84 ? -25.903 3.602 31.716 1.00 93.31 84 ILE A C 1
ATOM 708 O O . ILE A 1 84 ? -26.684 3.264 32.597 1.00 93.31 84 ILE A O 1
ATOM 712 N N . GLU A 1 85 ? -24.932 4.498 31.920 1.00 93.50 85 GLU A N 1
ATOM 713 C CA . GLU A 1 85 ? -24.647 5.094 33.238 1.00 93.50 85 GLU A CA 1
ATOM 714 C C . GLU A 1 85 ? -25.883 5.780 33.840 1.00 93.50 85 GLU A C 1
ATOM 716 O O . GLU A 1 85 ? -26.179 5.628 35.020 1.00 93.50 85 GLU A O 1
ATOM 721 N N . GLN A 1 86 ? -26.659 6.507 33.027 1.00 88.88 86 GLN A N 1
ATOM 722 C CA . GLN A 1 86 ? -27.902 7.138 33.483 1.00 88.88 86 GLN A CA 1
ATOM 723 C C . GLN A 1 86 ? -29.005 6.139 33.836 1.00 88.88 86 GLN A C 1
ATOM 725 O O . GLN A 1 86 ? -29.866 6.465 34.652 1.00 88.88 86 GLN A O 1
ATOM 730 N N . LYS A 1 87 ? -29.036 4.967 33.195 1.00 88.12 87 LYS A N 1
ATOM 731 C CA . LYS A 1 87 ? -29.972 3.891 33.542 1.00 88.12 87 LYS A CA 1
ATOM 732 C C . LYS A 1 87 ? -29.548 3.195 34.832 1.00 88.12 87 LYS A C 1
ATOM 734 O O . LYS A 1 87 ? -30.393 2.990 35.695 1.00 88.12 87 LYS A O 1
ATOM 739 N N . GLU A 1 88 ? -28.265 2.879 34.966 1.00 81.94 88 GLU A N 1
ATOM 740 C CA . GLU A 1 88 ? -27.702 2.237 36.157 1.00 81.94 88 GLU A CA 1
ATOM 741 C C . GLU A 1 88 ? -27.804 3.140 37.389 1.00 81.94 88 GLU A C 1
ATOM 743 O O . GLU A 1 88 ? -28.216 2.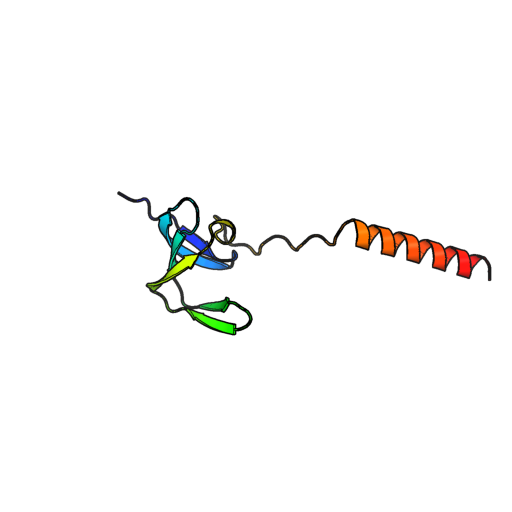672 38.435 1.00 81.94 88 GLU A O 1
ATOM 748 N N . ALA A 1 89 ? -27.554 4.448 37.266 1.00 74.56 89 ALA A N 1
ATOM 749 C CA . ALA A 1 89 ? -27.700 5.395 38.378 1.00 74.56 89 ALA A CA 1
ATOM 750 C C . ALA A 1 89 ? -29.162 5.684 38.782 1.00 74.56 89 ALA A C 1
ATOM 752 O O . ALA A 1 89 ? -29.405 6.326 39.803 1.00 74.56 89 ALA A O 1
ATOM 753 N N . LYS A 1 90 ? -30.135 5.284 37.954 1.00 70.38 90 LYS A N 1
ATOM 754 C CA . LYS A 1 90 ? -31.577 5.407 38.231 1.00 70.38 90 LYS A CA 1
ATOM 755 C C . LYS A 1 90 ? -32.203 4.107 38.749 1.00 70.38 90 LYS A C 1
ATOM 757 O O . LYS A 1 90 ? -33.408 4.108 38.998 1.00 70.38 90 LYS A O 1
ATOM 762 N N . THR A 1 91 ? -31.419 3.035 38.855 1.00 52.88 91 THR A N 1
ATOM 763 C CA . THR A 1 91 ? -31.819 1.734 39.412 1.00 52.88 91 THR A CA 1
ATOM 764 C C . THR A 1 91 ? -31.236 1.600 40.811 1.00 52.88 91 THR A C 1
ATOM 766 O O . THR A 1 91 ? -31.952 1.068 41.683 1.00 52.88 91 THR A O 1
#